Protein AF-A0A0M3RJY9-F1 (afdb_monomer_lite)

Secondary structure (DSSP, 8-state):
-PPPPHHHHHHHHHHS-THHHHHHHHHHHTTSS----EEEEESTTHHHHHHHHHTT---SEEEEE---

Foldseek 3Di:
DDDDDPVRVVVVVCPDPCPVVVVVVVCVVVVVDDQPDEAEDEPVCVVVLVVCVVVVVDDTHYYYDDPD

Radius of gyration: 15.09 Å; chains: 1; bounding box: 41×25×34 Å

Structure (mmCIF, N/CA/C/O backbone):
data_AF-A0A0M3RJY9-F1
#
_entry.id   AF-A0A0M3RJY9-F1
#
loop_
_atom_site.group_PDB
_atom_site.id
_atom_site.type_symbol
_atom_site.label_atom_id
_atom_site.label_alt_id
_atom_site.label_comp_id
_atom_site.label_asym_id
_atom_site.label_entity_id
_atom_site.label_seq_id
_atom_site.pdbx_PDB_ins_code
_atom_site.Cartn_x
_atom_site.Cartn_y
_atom_site.Cartn_z
_atom_site.occupancy
_atom_site.B_iso_or_equiv
_atom_site.auth_seq_id
_atom_site.auth_comp_id
_atom_site.auth_asym_id
_atom_site.auth_atom_id
_atom_site.pdbx_PDB_model_num
ATOM 1 N N . MET A 1 1 ? 32.422 6.774 3.786 1.00 41.91 1 MET A N 1
ATOM 2 C CA . MET A 1 1 ? 30.997 6.995 4.096 1.00 41.91 1 MET A CA 1
ATOM 3 C C . MET A 1 1 ? 30.314 5.652 3.912 1.00 41.91 1 MET A C 1
ATOM 5 O O . MET A 1 1 ? 30.105 5.246 2.782 1.00 41.91 1 MET A O 1
ATOM 9 N N . THR A 1 2 ? 30.181 4.879 4.988 1.00 55.62 2 THR A N 1
ATOM 10 C CA . THR A 1 2 ? 29.618 3.522 4.958 1.00 55.62 2 THR A CA 1
ATOM 11 C C . THR A 1 2 ? 28.101 3.614 4.850 1.00 55.62 2 THR A C 1
ATOM 13 O O . THR A 1 2 ? 27.477 4.295 5.662 1.00 55.62 2 THR A O 1
ATOM 16 N N . ASP A 1 3 ? 27.527 2.959 3.843 1.00 54.53 3 ASP A N 1
ATOM 17 C CA . ASP A 1 3 ? 26.076 2.878 3.665 1.00 54.53 3 ASP A CA 1
ATOM 18 C C . ASP A 1 3 ? 25.451 2.169 4.882 1.00 54.53 3 ASP A C 1
ATOM 20 O O . ASP A 1 3 ? 25.938 1.102 5.281 1.00 54.53 3 ASP A O 1
ATOM 24 N N . PRO A 1 4 ? 24.422 2.740 5.533 1.00 51.56 4 PRO A N 1
ATOM 25 C CA . PRO A 1 4 ? 23.814 2.113 6.694 1.00 51.56 4 PRO A CA 1
ATOM 26 C C . PRO A 1 4 ? 23.105 0.822 6.282 1.00 51.56 4 PRO A C 1
ATOM 28 O O . PRO A 1 4 ? 22.330 0.786 5.327 1.00 51.56 4 PRO A O 1
ATOM 31 N N . THR A 1 5 ? 23.350 -0.249 7.038 1.00 56.00 5 THR A N 1
ATOM 32 C CA . THR A 1 5 ? 22.711 -1.547 6.797 1.00 56.00 5 THR A CA 1
ATOM 33 C C . THR A 1 5 ? 21.176 -1.437 6.862 1.00 56.00 5 THR A C 1
ATOM 35 O O . THR A 1 5 ? 20.649 -0.584 7.585 1.00 56.00 5 THR A O 1
ATOM 38 N N . PRO A 1 6 ? 20.417 -2.314 6.179 1.00 54.97 6 PRO A N 1
ATOM 39 C CA . PRO A 1 6 ? 18.950 -2.284 6.202 1.00 54.97 6 PRO A CA 1
ATOM 40 C C . PRO A 1 6 ? 18.342 -2.330 7.616 1.00 54.97 6 PRO A C 1
ATOM 42 O O . PRO A 1 6 ? 17.307 -1.713 7.872 1.00 54.97 6 PRO A O 1
ATOM 45 N N . ALA A 1 7 ? 19.002 -3.008 8.563 1.00 50.78 7 ALA A N 1
ATOM 46 C CA . ALA A 1 7 ? 18.610 -3.021 9.973 1.00 50.78 7 ALA A CA 1
ATOM 47 C C . ALA A 1 7 ? 18.802 -1.646 10.649 1.00 50.78 7 ALA A C 1
ATOM 49 O O . ALA A 1 7 ? 17.942 -1.204 11.411 1.00 50.78 7 ALA A O 1
ATOM 50 N N . THR A 1 8 ? 19.878 -0.925 10.315 1.00 47.00 8 THR A N 1
ATOM 51 C CA . THR A 1 8 ? 20.136 0.452 10.770 1.00 47.00 8 THR A CA 1
ATOM 52 C C . THR A 1 8 ? 19.108 1.439 10.209 1.00 47.00 8 THR A C 1
ATOM 54 O O . THR A 1 8 ? 18.636 2.303 10.944 1.00 47.00 8 THR A O 1
ATOM 57 N N . MET A 1 9 ? 18.691 1.286 8.945 1.00 46.19 9 MET A N 1
ATOM 58 C CA . MET A 1 9 ? 17.610 2.100 8.364 1.00 46.19 9 MET A CA 1
ATOM 59 C C . MET A 1 9 ? 16.255 1.846 9.040 1.00 46.19 9 MET A C 1
ATOM 61 O O . MET A 1 9 ? 15.531 2.799 9.332 1.00 46.19 9 MET A O 1
ATOM 65 N N . ARG A 1 10 ? 15.922 0.581 9.345 1.00 48.25 10 ARG A N 1
ATOM 66 C CA . ARG A 1 10 ? 14.709 0.224 10.106 1.00 48.25 10 ARG A CA 1
ATOM 67 C C . ARG A 1 10 ? 14.693 0.878 11.490 1.00 48.25 10 ARG A C 1
ATOM 69 O O . ARG A 1 10 ? 13.676 1.450 11.873 1.00 48.25 10 ARG A O 1
ATOM 76 N N . ALA A 1 11 ? 15.815 0.844 12.208 1.00 45.66 11 ALA A N 1
ATOM 77 C CA . ALA A 1 11 ? 15.943 1.495 13.510 1.00 45.66 11 ALA A CA 1
ATOM 78 C C . ALA A 1 11 ? 15.825 3.029 13.408 1.00 45.66 11 ALA A C 1
ATOM 80 O O . ALA A 1 11 ? 15.125 3.633 14.215 1.00 45.66 11 ALA A O 1
ATOM 81 N N . ALA A 1 12 ? 16.422 3.643 12.379 1.00 48.91 12 ALA A N 1
ATOM 82 C CA . ALA A 1 12 ? 16.397 5.092 12.160 1.00 48.91 12 ALA A CA 1
ATOM 83 C C . ALA A 1 12 ? 14.984 5.654 11.895 1.00 48.91 12 ALA A C 1
ATOM 85 O O . ALA A 1 12 ? 14.634 6.722 12.399 1.00 48.91 12 ALA A O 1
ATOM 86 N N . VAL A 1 13 ? 14.150 4.926 11.142 1.00 54.91 13 VAL A N 1
ATOM 87 C CA . VAL A 1 13 ? 12.739 5.289 10.890 1.00 54.91 13 VAL A CA 1
ATOM 88 C C . VAL A 1 13 ? 11.901 5.236 12.172 1.00 54.91 13 VAL A C 1
ATOM 90 O O . VAL A 1 13 ? 11.001 6.055 12.356 1.00 54.91 13 VAL A O 1
ATOM 93 N N . LEU A 1 14 ? 12.214 4.301 13.071 1.00 52.94 14 LEU A N 1
ATOM 94 C CA . LEU A 1 14 ? 11.541 4.156 14.364 1.00 52.94 14 LEU A CA 1
ATOM 95 C C . LEU A 1 14 ? 12.067 5.140 15.425 1.00 52.94 14 LEU A C 1
ATOM 97 O O . LEU A 1 14 ? 11.362 5.411 16.393 1.00 52.94 14 LEU A O 1
ATOM 101 N N . SER A 1 15 ? 13.277 5.685 15.250 1.00 51.91 15 SER A N 1
ATOM 102 C CA . SER A 1 15 ? 13.923 6.597 16.205 1.00 51.91 15 SER A CA 1
ATOM 103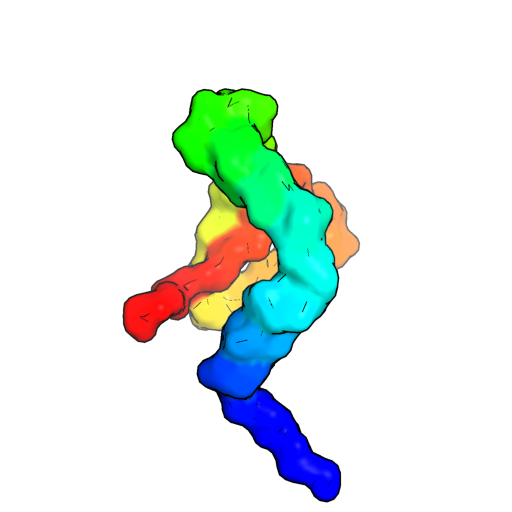 C C . SER A 1 15 ? 13.785 8.090 15.874 1.00 51.91 15 SER A C 1
ATOM 105 O O . SER A 1 15 ? 14.266 8.926 16.639 1.00 51.91 15 SER A O 1
ATOM 107 N N . ALA A 1 16 ? 13.151 8.463 14.758 1.00 53.72 16 ALA A N 1
ATOM 108 C CA . ALA A 1 16 ? 12.775 9.856 14.494 1.00 53.72 16 ALA A CA 1
ATOM 109 C C . ALA A 1 16 ? 11.633 10.284 15.450 1.00 53.72 16 ALA A C 1
ATOM 111 O O . ALA A 1 16 ? 10.798 9.438 15.769 1.00 53.72 16 ALA A O 1
ATOM 112 N N . PRO A 1 17 ? 11.563 11.549 15.926 1.00 50.16 17 PRO A N 1
ATOM 113 C CA . PRO A 1 17 ? 10.711 11.972 17.049 1.00 50.16 17 PRO A CA 1
ATOM 114 C C . PRO A 1 17 ? 9.284 11.391 17.000 1.00 50.16 17 PRO A C 1
ATOM 116 O O . PRO A 1 17 ? 8.443 11.786 16.193 1.00 50.16 17 PRO A O 1
ATOM 119 N N . GLY A 1 18 ? 9.039 10.405 17.869 1.00 55.00 18 GLY A N 1
ATOM 120 C CA . GLY A 1 18 ? 8.062 9.333 17.647 1.00 55.00 18 GLY A CA 1
ATOM 121 C C . GLY A 1 18 ? 6.604 9.622 18.000 1.00 55.00 18 GLY A C 1
ATOM 122 O O . GLY A 1 18 ? 5.754 8.775 17.752 1.00 55.00 18 GLY A O 1
ATOM 123 N N . LEU A 1 19 ? 6.258 10.795 18.542 1.00 52.62 19 LEU A N 1
ATOM 124 C CA . LEU A 1 19 ? 4.873 11.063 18.969 1.00 52.62 19 LEU A CA 1
ATOM 125 C C . LEU A 1 19 ? 3.899 11.218 17.793 1.00 52.62 19 LEU A C 1
ATOM 127 O O . LEU A 1 19 ? 2.730 10.856 17.913 1.00 52.62 19 LEU A O 1
ATOM 131 N N . GLY A 1 20 ? 4.371 11.744 16.659 1.00 68.75 20 GLY A N 1
ATOM 132 C CA . GLY A 1 20 ? 3.559 11.847 15.445 1.00 68.75 20 GLY A CA 1
ATOM 133 C C . GLY A 1 20 ? 3.281 10.472 14.846 1.00 68.75 20 GLY A C 1
ATOM 134 O O . GLY A 1 20 ? 2.128 10.119 14.606 1.00 68.75 20 GLY A O 1
ATOM 135 N N . ASN A 1 21 ? 4.335 9.670 14.686 1.00 79.44 21 ASN A N 1
ATOM 136 C CA . ASN A 1 21 ? 4.235 8.340 14.093 1.00 79.44 21 ASN A CA 1
ATOM 137 C C . ASN A 1 21 ? 3.445 7.383 14.988 1.00 79.44 21 ASN A C 1
ATOM 139 O O . ASN A 1 21 ? 2.556 6.698 14.490 1.00 79.44 21 ASN A O 1
ATOM 143 N N . GLN A 1 22 ? 3.691 7.387 16.302 1.00 82.94 22 GLN A N 1
ATOM 144 C CA . GLN A 1 22 ? 3.000 6.481 17.218 1.00 82.94 22 GLN A CA 1
ATOM 145 C C . GLN A 1 22 ? 1.490 6.735 17.235 1.00 82.94 22 GLN A C 1
ATOM 147 O O . GLN A 1 22 ? 0.720 5.799 17.073 1.00 82.94 22 GLN A O 1
ATOM 152 N N . ARG A 1 23 ? 1.048 7.998 17.298 1.00 85.19 23 ARG A N 1
ATOM 153 C CA . ARG A 1 23 ? -0.389 8.333 17.250 1.00 85.19 23 ARG A CA 1
ATOM 154 C C . ARG A 1 23 ? -1.070 7.865 15.966 1.00 85.19 23 ARG A C 1
ATOM 156 O O . ARG A 1 23 ? -2.235 7.477 15.990 1.00 85.19 23 ARG A O 1
ATOM 163 N N . VAL A 1 24 ? -0.374 7.939 14.832 1.00 84.88 24 VAL A N 1
ATOM 164 C CA . VAL A 1 24 ? -0.901 7.453 13.550 1.00 84.88 24 VAL A CA 1
ATOM 165 C C . VAL A 1 24 ? -1.009 5.928 13.565 1.00 84.88 24 VAL A C 1
ATOM 167 O O . VAL A 1 24 ? -2.039 5.397 13.156 1.00 84.88 24 VAL A O 1
ATOM 170 N N . LEU A 1 25 ? 0.004 5.232 14.084 1.00 86.12 25 LEU A N 1
ATOM 171 C CA . LEU A 1 25 ? -0.005 3.774 14.214 1.00 86.12 25 LEU A CA 1
ATOM 172 C C . LEU A 1 25 ? -1.095 3.290 15.177 1.00 86.12 25 LEU A C 1
ATOM 174 O O . LEU A 1 25 ? -1.812 2.354 14.837 1.00 86.12 25 LEU A O 1
ATOM 178 N N . ASP A 1 26 ? -1.292 3.966 16.311 1.00 88.94 26 ASP A N 1
ATOM 179 C CA . ASP A 1 26 ? -2.355 3.648 17.271 1.00 88.94 26 ASP A CA 1
ATOM 180 C C . ASP A 1 26 ? -3.741 3.772 16.621 1.00 88.94 26 ASP A C 1
ATOM 182 O O . ASP A 1 26 ? -4.610 2.923 16.814 1.00 88.94 26 ASP A O 1
ATOM 186 N N . ARG A 1 27 ? -3.950 4.798 15.785 1.00 90.38 27 ARG A N 1
ATOM 187 C CA . ARG A 1 27 ? -5.200 4.962 15.028 1.00 90.38 27 ARG A CA 1
ATOM 188 C C . ARG A 1 27 ? -5.399 3.880 13.971 1.00 90.38 27 ARG A C 1
ATOM 190 O O . ARG A 1 27 ? -6.537 3.470 13.771 1.00 90.38 27 ARG A O 1
ATOM 197 N N . ILE A 1 28 ? -4.332 3.419 13.315 1.00 87.56 28 ILE A N 1
ATOM 198 C CA . ILE A 1 28 ? -4.400 2.284 12.380 1.00 87.56 28 ILE A CA 1
ATOM 199 C C . ILE A 1 28 ? -4.762 1.004 13.139 1.00 87.56 28 ILE A C 1
ATOM 201 O O . ILE A 1 28 ? -5.677 0.294 12.735 1.00 87.56 28 ILE A O 1
ATOM 205 N N . ALA A 1 29 ? -4.098 0.736 14.268 1.00 87.00 29 ALA A N 1
ATOM 206 C CA . ALA A 1 29 ? -4.355 -0.440 15.099 1.00 87.00 29 ALA A CA 1
ATOM 207 C C . ALA A 1 29 ? -5.782 -0.454 15.673 1.00 87.00 29 ALA A C 1
ATOM 209 O O . ALA A 1 29 ? -6.405 -1.508 15.756 1.00 87.00 29 ALA A O 1
ATOM 210 N N . ALA A 1 30 ? -6.324 0.719 16.012 1.00 92.81 30 ALA A N 1
ATOM 211 C CA . ALA A 1 30 ? -7.709 0.883 16.446 1.00 92.81 30 ALA A CA 1
ATOM 212 C C . ALA A 1 30 ? -8.738 0.816 15.297 1.00 92.81 30 ALA A C 1
ATOM 214 O O . ALA A 1 30 ? -9.931 0.974 15.548 1.00 92.81 30 ALA A O 1
ATOM 215 N N . GLY A 1 31 ? -8.307 0.657 14.039 1.00 89.75 31 GLY A N 1
ATOM 216 C CA . GLY A 1 31 ? -9.183 0.686 12.859 1.00 89.75 31 GLY A CA 1
ATOM 217 C C . GLY A 1 31 ? -9.744 2.075 12.520 1.00 89.75 31 GLY A C 1
ATOM 218 O O . GLY A 1 31 ? -10.563 2.216 11.621 1.00 89.75 31 GLY A O 1
ATOM 219 N N . ALA A 1 32 ? -9.295 3.126 13.210 1.00 91.75 32 ALA A N 1
ATOM 220 C CA . ALA A 1 32 ? -9.726 4.509 13.001 1.00 91.75 32 ALA A CA 1
ATOM 221 C C . ALA A 1 32 ? -9.007 5.204 11.825 1.00 91.75 32 ALA A C 1
ATOM 223 O O . ALA A 1 32 ? -9.270 6.379 11.540 1.00 91.75 32 ALA A O 1
ATOM 224 N N . LEU A 1 33 ? -8.055 4.518 11.186 1.00 86.19 33 LEU A N 1
ATOM 225 C CA . LEU A 1 33 ? -7.373 4.943 9.968 1.00 86.19 33 LEU A CA 1
ATOM 226 C C . LEU A 1 33 ? -7.058 3.719 9.097 1.00 86.19 33 LEU A C 1
ATOM 228 O O . LEU A 1 33 ? -6.246 2.881 9.479 1.00 86.19 33 LEU A O 1
ATOM 232 N N . GLU A 1 34 ? -7.647 3.652 7.904 1.00 83.38 34 GLU A N 1
ATOM 233 C CA . GLU A 1 34 ? -7.350 2.607 6.920 1.00 83.38 34 GLU A CA 1
ATOM 234 C C . GLU A 1 34 ? -6.357 3.107 5.862 1.00 83.38 34 GLU A C 1
ATOM 236 O O . GLU A 1 34 ? -6.482 4.215 5.343 1.00 83.38 34 GLU A O 1
ATOM 241 N N . LEU A 1 35 ? -5.371 2.275 5.514 1.00 78.62 35 LEU A N 1
ATOM 242 C CA . LEU A 1 35 ? -4.355 2.577 4.491 1.00 78.62 35 LEU A CA 1
ATOM 243 C C . LEU A 1 35 ? -4.675 1.944 3.126 1.00 78.62 35 LEU A C 1
ATOM 245 O O . LEU A 1 35 ? -3.773 1.659 2.336 1.00 78.62 35 LEU A O 1
ATOM 249 N N . LEU A 1 36 ? -5.955 1.694 2.862 1.00 83.56 36 LEU A N 1
ATOM 250 C CA . LEU A 1 36 ? -6.427 1.031 1.654 1.00 83.56 36 LEU A CA 1
ATOM 251 C C . LEU A 1 36 ? -6.676 2.034 0.511 1.00 83.56 36 LEU A C 1
ATOM 253 O O . LEU A 1 36 ? -7.047 3.182 0.759 1.00 83.56 36 LEU A O 1
ATOM 257 N N . PRO A 1 37 ? -6.508 1.611 -0.754 1.00 89.38 37 PRO A N 1
ATOM 258 C CA . PRO A 1 37 ? -6.084 0.277 -1.188 1.00 89.38 37 PRO A CA 1
ATOM 259 C C . PRO A 1 37 ? -4.557 0.078 -1.110 1.00 89.38 37 PRO A C 1
ATOM 261 O O . PRO A 1 37 ? -3.776 1.005 -1.347 1.00 89.38 37 PRO A O 1
ATOM 264 N N . VAL A 1 38 ? -4.137 -1.156 -0.813 1.00 89.44 38 VAL A N 1
ATOM 265 C CA . VAL A 1 38 ? -2.733 -1.593 -0.858 1.00 89.44 38 VAL A CA 1
ATOM 266 C C . VAL A 1 38 ? -2.537 -2.493 -2.078 1.00 89.44 38 VAL A C 1
ATOM 268 O O . VAL A 1 38 ? -3.217 -3.505 -2.214 1.00 89.44 38 VAL A O 1
ATOM 271 N N . HIS A 1 39 ? -1.603 -2.124 -2.953 1.00 92.25 39 HIS A N 1
ATOM 272 C CA . HIS A 1 39 ? -1.215 -2.889 -4.138 1.00 92.25 39 HIS A CA 1
ATOM 273 C C . HIS A 1 39 ? 0.116 -3.582 -3.875 1.00 92.25 39 HIS A C 1
ATOM 275 O O . HIS A 1 39 ? 1.135 -2.920 -3.660 1.00 92.25 39 HIS A O 1
ATOM 281 N N . THR A 1 40 ? 0.104 -4.908 -3.887 1.00 91.88 40 THR A N 1
ATOM 282 C CA . THR A 1 40 ? 1.287 -5.729 -3.634 1.00 91.88 40 THR A CA 1
ATOM 283 C C . THR A 1 40 ? 1.951 -6.149 -4.937 1.00 91.88 40 THR A C 1
ATOM 285 O O . THR A 1 40 ? 1.272 -6.595 -5.859 1.00 91.88 40 THR A O 1
ATOM 288 N N . TYR A 1 41 ? 3.273 -6.052 -4.986 1.00 93.00 41 TYR A N 1
ATOM 289 C CA . TYR A 1 41 ? 4.114 -6.516 -6.090 1.00 93.00 41 TYR A CA 1
ATOM 290 C C . TYR A 1 41 ? 5.124 -7.517 -5.555 1.00 93.00 41 TYR A C 1
ATOM 292 O O . TYR A 1 41 ? 5.542 -7.383 -4.409 1.00 93.00 41 TYR A O 1
ATOM 300 N N . SER A 1 42 ? 5.561 -8.476 -6.367 1.00 91.69 42 SER A N 1
ATOM 301 C CA . SER A 1 42 ? 6.774 -9.221 -6.031 1.00 91.69 42 SER A CA 1
ATOM 302 C C . SER A 1 42 ? 8.009 -8.296 -6.111 1.00 91.69 42 SER A C 1
ATOM 304 O O . SER A 1 42 ? 7.953 -7.220 -6.717 1.00 91.69 42 SER A O 1
ATOM 306 N N . LEU A 1 43 ? 9.143 -8.689 -5.523 1.00 87.38 43 LEU A N 1
ATOM 307 C CA . LEU A 1 43 ? 10.414 -7.982 -5.707 1.00 87.38 43 LEU A CA 1
ATOM 308 C C . LEU A 1 43 ? 10.874 -8.045 -7.166 1.00 87.38 43 LEU A C 1
ATOM 310 O O . LEU A 1 43 ? 11.415 -7.065 -7.675 1.00 87.38 43 LEU A O 1
ATOM 314 N N . GLU A 1 44 ? 10.605 -9.156 -7.851 1.00 91.88 44 GLU A N 1
ATOM 315 C CA . GLU A 1 44 ? 10.861 -9.313 -9.287 1.00 91.88 44 GLU A CA 1
ATOM 316 C C . GLU A 1 44 ? 10.083 -8.263 -10.104 1.00 91.88 44 GLU A C 1
ATOM 318 O O . GLU A 1 44 ? 10.595 -7.705 -11.077 1.00 91.88 44 GLU A O 1
ATOM 323 N N . ASP A 1 45 ? 8.893 -7.884 -9.633 1.00 94.06 45 ASP A N 1
ATOM 324 C CA . ASP A 1 45 ? 8.015 -6.899 -10.266 1.00 94.06 45 ASP A CA 1
ATOM 325 C C . ASP A 1 45 ? 8.253 -5.452 -9.807 1.00 94.06 45 ASP A C 1
ATOM 327 O O . ASP A 1 45 ? 7.477 -4.552 -10.150 1.00 94.06 45 ASP A O 1
ATOM 331 N N . ILE A 1 46 ? 9.328 -5.155 -9.070 1.00 89.94 46 ILE A N 1
ATOM 332 C CA . ILE A 1 46 ? 9.545 -3.803 -8.532 1.00 89.94 46 ILE A CA 1
ATOM 333 C C . ILE A 1 46 ? 9.634 -2.737 -9.636 1.00 89.94 46 ILE A C 1
ATOM 335 O O . ILE A 1 46 ? 9.183 -1.601 -9.463 1.00 89.94 46 ILE A O 1
ATOM 339 N N . ALA A 1 47 ? 10.156 -3.095 -10.811 1.00 95.25 47 ALA A N 1
ATOM 340 C CA . ALA A 1 47 ? 10.193 -2.201 -11.965 1.00 95.25 47 ALA A CA 1
ATOM 341 C C . ALA A 1 47 ? 8.785 -1.896 -12.512 1.00 95.25 47 ALA A C 1
ATOM 343 O O . ALA A 1 47 ? 8.545 -0.800 -13.023 1.00 95.25 47 ALA A O 1
ATOM 344 N N . VAL A 1 48 ? 7.847 -2.843 -12.401 1.00 96.12 48 VAL A N 1
ATOM 345 C CA . VAL A 1 48 ? 6.4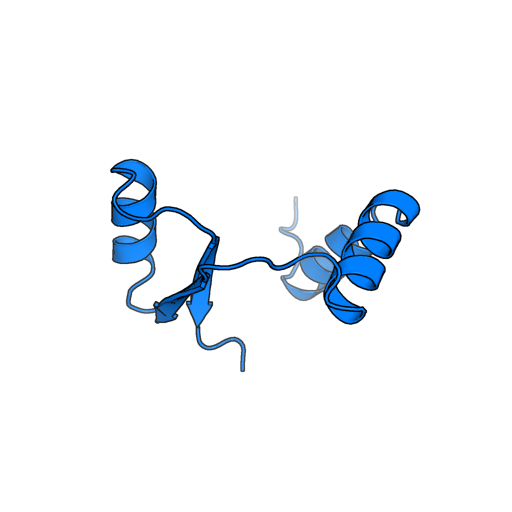32 -2.635 -12.739 1.00 96.12 48 VAL A CA 1
ATOM 346 C C . VAL A 1 48 ? 5.809 -1.661 -11.742 1.00 96.12 48 VAL A C 1
ATOM 348 O O . VAL A 1 48 ? 5.219 -0.672 -12.167 1.00 96.12 48 VAL A O 1
ATOM 351 N N . ALA A 1 49 ? 6.032 -1.861 -10.439 1.00 94.88 49 ALA A N 1
ATOM 352 C CA . ALA A 1 49 ? 5.521 -0.970 -9.397 1.00 94.88 49 ALA A CA 1
ATOM 353 C C . ALA A 1 49 ? 5.946 0.496 -9.620 1.00 94.88 49 ALA A C 1
ATOM 355 O O . ALA A 1 49 ? 5.124 1.410 -9.546 1.00 94.88 49 ALA A O 1
ATOM 356 N N . HIS A 1 50 ? 7.216 0.729 -9.972 1.00 94.62 50 HIS A N 1
ATOM 357 C CA . HIS A 1 50 ? 7.717 2.072 -10.285 1.00 94.62 50 HIS A CA 1
ATOM 358 C C . HIS A 1 50 ? 7.049 2.680 -11.520 1.00 94.62 50 HIS A C 1
ATOM 360 O O . HIS A 1 50 ? 6.727 3.869 -11.533 1.00 94.62 50 HIS A O 1
ATOM 366 N N . ARG A 1 51 ? 6.819 1.873 -12.560 1.00 97.62 51 ARG A N 1
ATOM 367 C CA . ARG A 1 51 ? 6.114 2.317 -13.767 1.00 97.62 51 ARG A CA 1
ATOM 368 C C . ARG A 1 51 ? 4.662 2.686 -13.476 1.00 97.62 51 ARG A C 1
ATOM 370 O O . ARG A 1 51 ? 4.199 3.693 -14.009 1.00 97.62 51 ARG A O 1
ATOM 377 N N . ASP A 1 52 ? 3.974 1.911 -12.646 1.00 96.69 52 ASP A N 1
ATOM 378 C CA . ASP A 1 52 ? 2.598 2.187 -12.231 1.00 96.69 52 ASP A CA 1
ATOM 379 C C . ASP A 1 52 ? 2.514 3.473 -11.403 1.00 96.69 52 ASP A C 1
ATOM 381 O O . ASP A 1 52 ? 1.631 4.299 -11.642 1.00 96.69 52 ASP A O 1
ATOM 385 N N . MET A 1 53 ? 3.471 3.692 -10.495 1.00 94.06 53 MET A N 1
ATOM 386 C CA . MET A 1 53 ? 3.591 4.936 -9.729 1.00 94.06 53 MET A CA 1
ATOM 387 C C . MET A 1 53 ? 3.822 6.145 -10.643 1.00 94.06 53 MET A C 1
ATOM 389 O O . MET A 1 53 ? 3.081 7.122 -10.564 1.00 94.06 53 MET A O 1
ATOM 393 N N . ALA A 1 54 ? 4.811 6.073 -11.539 1.00 96.00 54 ALA A N 1
ATOM 394 C CA . ALA A 1 54 ? 5.168 7.181 -12.426 1.00 96.00 54 ALA A CA 1
ATOM 395 C C . ALA A 1 54 ? 4.028 7.568 -13.381 1.00 96.00 54 ALA A C 1
ATOM 397 O O . ALA A 1 54 ? 3.877 8.735 -13.732 1.00 96.00 54 ALA A O 1
ATOM 398 N N . ARG A 1 55 ? 3.213 6.591 -13.793 1.00 96.50 55 ARG A N 1
ATOM 399 C CA . ARG A 1 55 ? 2.044 6.815 -14.653 1.00 96.50 55 ARG A CA 1
ATOM 400 C C . ARG A 1 55 ? 0.772 7.170 -13.883 1.00 96.50 55 ARG A C 1
ATOM 402 O O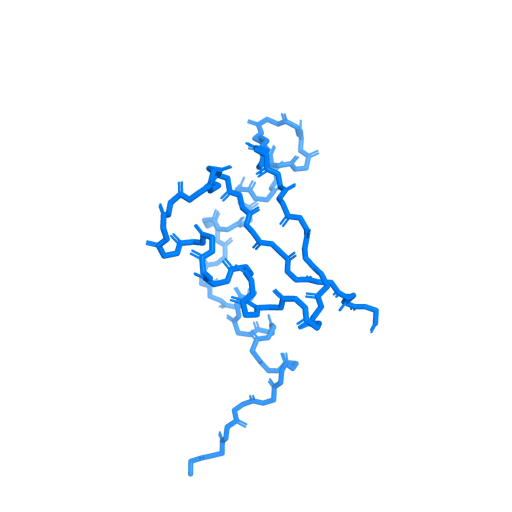 . ARG A 1 55 ? -0.243 7.442 -14.516 1.00 96.50 55 ARG A O 1
ATOM 409 N N . GLY A 1 56 ? 0.789 7.121 -12.549 1.00 94.44 56 GLY A N 1
ATOM 410 C CA . GLY A 1 56 ? -0.419 7.267 -11.735 1.00 94.44 56 GLY A CA 1
ATOM 411 C C . GLY A 1 56 ? -1.462 6.173 -11.996 1.00 94.44 56 GLY A C 1
ATOM 412 O O . GLY A 1 56 ? -2.652 6.395 -11.786 1.00 94.44 56 GLY A O 1
ATOM 413 N N . ALA A 1 57 ? -1.036 4.994 -12.463 1.00 94.88 57 ALA A N 1
ATOM 414 C CA . ALA A 1 57 ? -1.925 3.889 -12.830 1.00 94.88 57 ALA A CA 1
ATOM 415 C C . ALA A 1 57 ? -2.635 3.269 -11.613 1.00 94.88 57 ALA A C 1
ATOM 417 O O . ALA A 1 57 ? -3.670 2.616 -11.747 1.00 94.88 57 ALA A O 1
ATOM 418 N N . ARG A 1 58 ? -2.089 3.486 -10.410 1.00 92.62 58 ARG A N 1
ATOM 419 C CA . ARG A 1 58 ? -2.644 3.032 -9.133 1.00 92.62 58 ARG A CA 1
ATOM 420 C C . ARG A 1 58 ? -2.800 4.212 -8.181 1.00 92.62 58 ARG A C 1
ATOM 422 O O . ARG A 1 58 ? -1.900 5.035 -8.043 1.00 92.62 5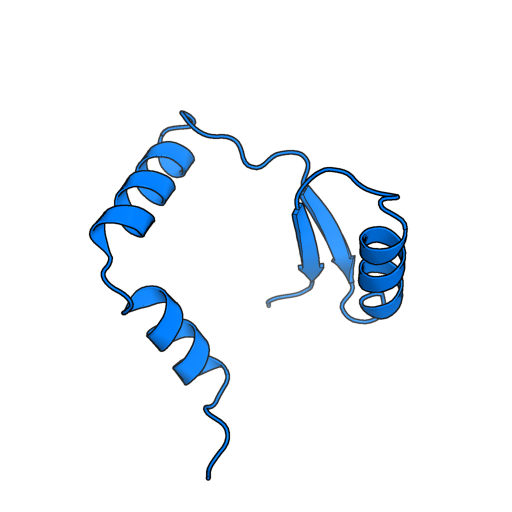8 ARG A O 1
ATOM 429 N N . ARG A 1 59 ? -3.934 4.258 -7.481 1.00 89.56 59 ARG A N 1
ATOM 430 C CA . ARG A 1 59 ? -4.156 5.125 -6.313 1.00 89.56 59 ARG A CA 1
ATOM 431 C C . ARG A 1 59 ? -4.045 4.253 -5.066 1.00 89.56 59 ARG A C 1
ATOM 433 O O . ARG A 1 59 ? -4.548 3.132 -5.095 1.00 89.56 59 ARG A O 1
ATOM 440 N N . GLY A 1 60 ? -3.404 4.751 -4.012 1.00 87.88 60 GLY A N 1
ATOM 441 C CA . GLY A 1 60 ? -3.129 3.992 -2.785 1.00 87.88 60 GLY A CA 1
ATOM 442 C C . GLY A 1 60 ? -1.652 3.628 -2.627 1.00 87.88 60 GLY A C 1
ATOM 443 O O . GLY A 1 60 ? -0.794 4.180 -3.315 1.00 87.88 60 GLY A O 1
ATOM 444 N N . LYS A 1 61 ? -1.344 2.722 -1.697 1.00 89.31 61 LYS A N 1
ATOM 445 C CA . LYS A 1 61 ? 0.039 2.355 -1.357 1.00 89.31 61 LYS A CA 1
ATOM 446 C C . LYS A 1 61 ? 0.531 1.209 -2.242 1.00 89.31 61 LYS A C 1
ATOM 448 O O . LYS A 1 61 ? -0.182 0.227 -2.406 1.00 89.31 61 LYS A O 1
ATOM 453 N N . LEU A 1 62 ? 1.752 1.309 -2.768 1.00 92.75 62 LEU A N 1
ATOM 454 C CA . LEU A 1 62 ? 2.429 0.229 -3.493 1.00 92.75 62 LEU A CA 1
ATOM 455 C C . LEU A 1 62 ? 3.477 -0.402 -2.568 1.00 92.75 62 LEU A C 1
ATOM 457 O O . LEU A 1 62 ? 4.255 0.317 -1.940 1.00 92.75 62 LEU A O 1
ATOM 461 N N . VAL A 1 63 ? 3.475 -1.729 -2.445 1.00 89.19 63 VAL A N 1
ATOM 462 C CA . VAL A 1 63 ? 4.317 -2.478 -1.497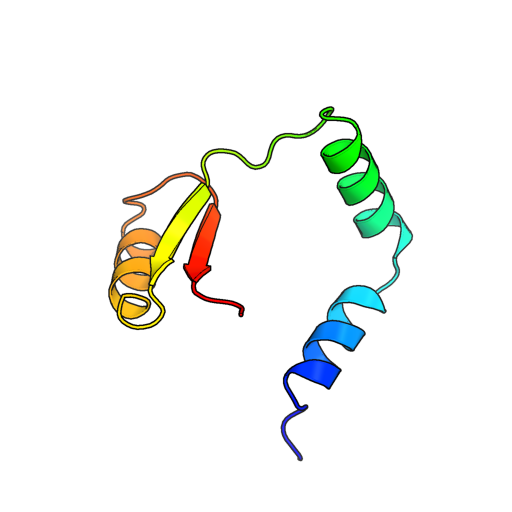 1.00 89.19 63 VAL A CA 1
ATOM 463 C C . VAL A 1 63 ? 4.954 -3.669 -2.218 1.00 89.19 63 VAL A C 1
ATOM 465 O O . VAL A 1 63 ? 4.235 -4.504 -2.753 1.00 89.19 63 VAL A O 1
ATOM 468 N N . GLY A 1 64 ? 6.288 -3.750 -2.247 1.00 86.06 64 GLY A N 1
ATOM 469 C CA . GLY A 1 64 ? 7.003 -4.947 -2.720 1.00 86.06 64 GLY A CA 1
ATOM 470 C C . GLY A 1 64 ? 6.921 -6.095 -1.704 1.00 86.06 64 GLY A C 1
ATOM 471 O O . GLY A 1 64 ? 6.761 -5.832 -0.525 1.00 86.06 64 GLY A O 1
ATOM 472 N N . LEU A 1 65 ? 6.995 -7.349 -2.134 1.00 82.81 65 LEU A N 1
ATOM 473 C CA . LEU A 1 65 ? 6.959 -8.579 -1.330 1.00 82.81 65 LEU A CA 1
ATOM 474 C C . LEU A 1 65 ? 7.871 -9.633 -1.989 1.00 82.81 65 LEU A C 1
ATOM 476 O O . LEU A 1 65 ? 8.063 -9.565 -3.198 1.00 82.81 65 LEU A O 1
ATOM 480 N N . PRO A 1 66 ? 8.404 -10.637 -1.280 1.00 74.12 66 PRO A N 1
ATOM 481 C CA . PRO A 1 66 ? 8.222 -10.919 0.141 1.00 74.12 66 PRO A CA 1
ATOM 482 C C . PRO A 1 66 ? 9.112 -10.035 1.027 1.00 74.12 66 PRO A C 1
ATOM 484 O O . PRO A 1 66 ? 10.123 -9.498 0.576 1.00 74.12 66 PRO A O 1
ATOM 487 N N . TRP A 1 67 ? 8.714 -9.873 2.290 1.00 61.91 67 TRP A N 1
ATOM 488 C CA . TRP A 1 67 ? 9.571 -9.291 3.338 1.00 61.91 67 TRP A CA 1
ATOM 489 C C . TRP A 1 67 ? 10.048 -10.346 4.342 1.00 61.91 67 TRP A C 1
ATOM 491 O O . TRP A 1 67 ? 10.537 -9.965 5.408 1.00 61.91 67 TRP A O 1
ATOM 501 N N . ASP A 1 68 ? 9.829 -11.619 4.017 1.00 59.22 68 ASP A N 1
ATOM 502 C CA . ASP A 1 68 ? 10.193 -12.785 4.816 1.00 59.22 68 ASP A CA 1
ATOM 503 C C . ASP A 1 68 ? 11.709 -12.831 5.065 1.00 59.22 68 ASP A C 1
ATOM 505 O O . ASP A 1 68 ? 12.485 -12.623 4.099 1.00 59.22 68 ASP A O 1
#

pLDDT: mean 77.75, std 18.03, range [41.91, 97.62]

Sequence (68 aa):
MTDPTPATMRAAVLSAPGLGNQRVLDRIAAGALELLPVHTYSLEDIAVAHRDMARG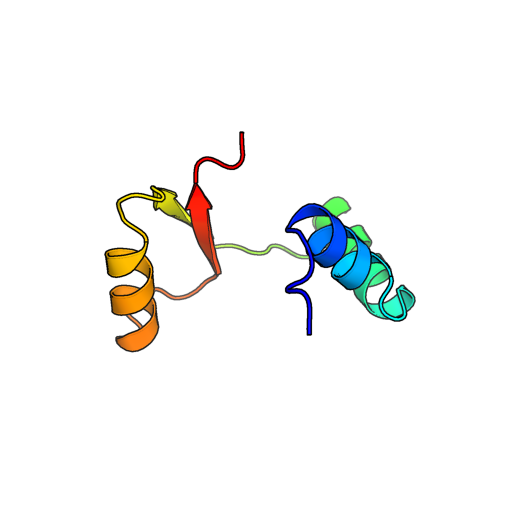ARRGKLVGLPWD